Protein AF-A0A7X9NJI1-F1 (afdb_monomer_lite)

Radius of gyration: 22.63 Å; chains: 1; bounding box: 51×25×56 Å

pLDDT: mean 71.97, std 11.37, range [41.53, 84.62]

Organism: NCBI:txid1323

Structure (mmCIF, N/CA/C/O backbone):
data_AF-A0A7X9NJI1-F1
#
_entry.id   AF-A0A7X9NJI1-F1
#
loop_
_atom_site.group_PDB
_atom_site.id
_atom_site.type_symbol
_atom_site.label_atom_id
_atom_site.label_alt_id
_atom_site.label_comp_id
_atom_site.label_asym_id
_atom_site.label_entity_id
_atom_site.label_seq_id
_atom_site.pdbx_PDB_ins_code
_atom_site.Cartn_x
_atom_site.Cartn_y
_atom_site.Cartn_z
_atom_site.occupancy
_atom_site.B_iso_or_equiv
_atom_site.auth_seq_id
_atom_site.auth_comp_id
_atom_site.auth_asym_id
_atom_site.auth_atom_id
_atom_site.pdbx_PDB_model_num
ATOM 1 N N . MET A 1 1 ? 34.715 -1.760 37.292 1.00 54.03 1 MET A N 1
ATOM 2 C CA . MET A 1 1 ? 33.494 -2.484 36.868 1.00 54.03 1 MET A CA 1
ATOM 3 C C . MET A 1 1 ? 33.913 -3.598 35.921 1.00 54.03 1 MET A C 1
ATOM 5 O O . MET A 1 1 ? 34.731 -3.343 35.049 1.00 54.03 1 MET A O 1
ATOM 9 N N . SER A 1 2 ? 33.470 -4.832 36.174 1.00 57.12 2 SER A N 1
ATOM 10 C CA . SER A 1 2 ? 33.979 -6.040 35.507 1.00 57.12 2 SER A CA 1
ATOM 11 C C . SER A 1 2 ? 33.477 -6.132 34.055 1.00 57.12 2 SER A C 1
ATOM 13 O O . SER A 1 2 ? 32.269 -6.008 33.853 1.00 57.12 2 SER A O 1
ATOM 15 N N . PRO A 1 3 ? 34.340 -6.369 33.047 1.00 65.94 3 PRO A N 1
ATOM 16 C CA . PRO A 1 3 ? 33.949 -6.414 31.628 1.00 65.94 3 PRO A CA 1
ATOM 17 C C . PRO A 1 3 ? 32.924 -7.517 31.316 1.00 65.94 3 PRO A C 1
ATOM 19 O O . PRO A 1 3 ? 32.141 -7.399 30.376 1.00 65.94 3 PRO A O 1
ATOM 22 N N . TYR A 1 4 ? 32.865 -8.549 32.159 1.00 68.81 4 TYR A N 1
ATOM 23 C CA . TYR A 1 4 ? 31.867 -9.616 32.097 1.00 68.81 4 TYR A CA 1
ATOM 24 C C . TYR A 1 4 ? 30.443 -9.117 32.373 1.00 68.81 4 TYR A C 1
ATOM 26 O O . TYR A 1 4 ? 29.487 -9.633 31.802 1.00 68.81 4 TYR A O 1
ATOM 34 N N . PHE A 1 5 ? 30.291 -8.084 33.208 1.00 68.06 5 PHE A N 1
ATOM 35 C CA . PHE A 1 5 ? 28.986 -7.507 33.526 1.00 68.06 5 PHE A CA 1
ATOM 36 C C . PHE A 1 5 ? 28.385 -6.784 32.315 1.00 68.06 5 PHE A C 1
ATOM 38 O O . PHE A 1 5 ? 27.210 -6.967 32.013 1.00 68.06 5 PHE A O 1
ATOM 45 N N . SER A 1 6 ? 29.199 -6.028 31.574 1.00 68.81 6 SER A N 1
ATOM 46 C CA . SER A 1 6 ? 28.758 -5.326 30.363 1.00 68.81 6 SER A CA 1
ATOM 47 C C . SER A 1 6 ? 28.377 -6.289 29.237 1.00 68.81 6 SER A C 1
ATOM 49 O O . SER A 1 6 ? 27.424 -6.028 28.508 1.00 68.81 6 SER A O 1
ATOM 51 N N . PHE A 1 7 ? 29.085 -7.417 29.118 1.00 72.06 7 PHE A N 1
ATOM 52 C CA . PHE A 1 7 ? 28.761 -8.453 28.138 1.00 72.06 7 PHE A CA 1
ATOM 53 C C . PHE A 1 7 ? 27.430 -9.145 28.463 1.00 72.06 7 PHE A C 1
ATOM 55 O O . PHE A 1 7 ? 26.557 -9.241 27.603 1.00 72.06 7 PHE A O 1
ATOM 62 N N . LEU A 1 8 ? 27.232 -9.547 29.724 1.00 76.88 8 LEU A N 1
ATOM 63 C CA . LEU A 1 8 ? 25.976 -10.152 30.179 1.00 76.88 8 LEU A CA 1
ATOM 64 C C . LEU A 1 8 ? 24.790 -9.187 30.045 1.00 76.88 8 LEU A C 1
ATOM 66 O O . LEU A 1 8 ? 23.716 -9.596 29.608 1.00 76.88 8 LEU A O 1
ATOM 70 N N . LEU A 1 9 ? 24.992 -7.904 30.360 1.00 77.62 9 LEU A N 1
ATOM 71 C CA . LEU A 1 9 ? 23.969 -6.871 30.203 1.00 77.62 9 LEU A CA 1
ATOM 72 C C . LEU A 1 9 ? 23.599 -6.662 28.726 1.00 77.62 9 LEU A C 1
ATOM 74 O O . LEU A 1 9 ? 22.418 -6.568 28.403 1.00 77.62 9 LEU A O 1
ATOM 78 N N . GLY A 1 10 ? 24.585 -6.652 27.825 1.00 77.75 10 GLY A N 1
ATOM 79 C CA . GLY A 1 10 ? 24.355 -6.559 26.382 1.00 77.75 10 GLY A CA 1
ATOM 80 C C . GLY A 1 10 ? 23.562 -7.746 25.829 1.00 77.75 10 GLY A C 1
ATOM 81 O O . GLY A 1 10 ? 22.611 -7.548 25.073 1.00 77.75 10 GLY A O 1
ATOM 82 N N . CYS A 1 11 ? 23.885 -8.970 26.257 1.00 78.44 11 CYS A N 1
ATOM 83 C CA . CYS A 1 11 ? 23.117 -10.161 25.889 1.00 78.44 11 CYS A CA 1
ATOM 84 C C . CYS A 1 11 ? 21.671 -10.090 26.395 1.00 78.44 11 CYS A C 1
ATOM 86 O O . CYS A 1 11 ? 20.749 -10.406 25.646 1.00 78.44 11 CYS A O 1
ATOM 88 N N . LEU A 1 12 ? 21.461 -9.630 27.633 1.00 82.75 12 LEU A N 1
ATOM 89 C CA . LEU A 1 12 ? 20.124 -9.480 28.206 1.00 82.75 12 LEU A CA 1
ATOM 90 C C . LEU A 1 12 ? 19.282 -8.456 27.424 1.00 82.75 12 LEU A C 1
ATOM 92 O O . LEU A 1 12 ? 18.120 -8.716 27.125 1.00 82.75 12 LEU A O 1
ATOM 96 N N . ILE A 1 13 ? 19.881 -7.320 27.046 1.00 80.69 13 ILE A N 1
ATOM 97 C CA . ILE A 1 13 ? 19.223 -6.282 26.237 1.00 80.69 13 ILE A CA 1
ATOM 98 C C . ILE A 1 13 ? 18.883 -6.818 24.842 1.00 80.69 13 ILE A C 1
ATOM 100 O O . ILE A 1 13 ? 17.782 -6.580 24.355 1.00 80.69 13 ILE A O 1
ATOM 104 N N . GLY A 1 14 ? 19.790 -7.570 24.212 1.00 79.44 1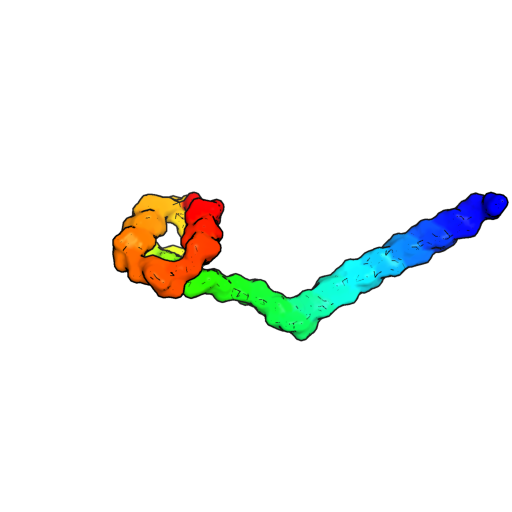4 GLY A N 1
ATOM 105 C CA . GLY A 1 14 ? 19.542 -8.179 22.904 1.00 79.44 14 GLY A CA 1
ATOM 106 C C . GLY A 1 14 ? 18.359 -9.147 22.926 1.00 79.44 14 GLY A C 1
ATOM 107 O O . GLY A 1 14 ? 17.465 -9.042 22.092 1.00 79.44 14 GLY A O 1
ATOM 108 N N . VAL A 1 15 ? 18.307 -10.035 23.924 1.00 82.50 15 VAL A N 1
ATOM 109 C CA . VAL A 1 15 ? 17.187 -10.976 24.100 1.00 82.50 15 VAL A CA 1
ATOM 110 C C . VAL A 1 15 ? 15.875 -10.231 24.364 1.00 82.50 15 VAL A C 1
ATOM 112 O O . VAL A 1 15 ? 14.851 -10.578 23.779 1.00 82.50 15 VAL A O 1
ATOM 115 N N . LEU A 1 16 ? 15.906 -9.176 25.185 1.00 82.75 16 LEU A N 1
ATOM 116 C CA . LEU A 1 16 ? 14.736 -8.342 25.461 1.00 82.75 16 LEU A CA 1
ATOM 117 C C . LEU A 1 16 ? 14.208 -7.653 24.192 1.00 82.75 16 LEU A C 1
ATOM 119 O O . LEU A 1 16 ? 13.002 -7.646 23.964 1.00 82.75 16 LEU A O 1
ATOM 123 N N . MET A 1 17 ? 15.093 -7.108 23.353 1.00 77.69 17 MET A N 1
ATOM 124 C CA . MET A 1 17 ? 14.702 -6.450 22.102 1.00 77.69 17 MET A CA 1
ATOM 125 C C . MET A 1 17 ? 14.081 -7.432 21.108 1.00 77.69 17 MET A C 1
ATOM 127 O O . MET A 1 17 ? 13.054 -7.120 20.512 1.00 77.69 17 MET A O 1
ATOM 131 N N . THR A 1 18 ? 14.648 -8.632 20.967 1.00 78.19 18 THR A N 1
ATOM 132 C CA . THR A 1 18 ? 14.075 -9.671 20.098 1.00 78.19 18 THR A CA 1
ATOM 133 C C . THR A 1 18 ? 12.688 -10.098 20.581 1.00 78.19 18 THR A C 1
ATOM 135 O O . THR A 1 18 ? 11.762 -10.176 19.777 1.00 78.19 18 THR A O 1
ATOM 138 N N . LEU A 1 19 ? 12.509 -10.281 21.894 1.00 79.75 19 LEU A N 1
ATOM 139 C CA . LEU A 1 19 ? 11.202 -10.578 22.490 1.00 79.75 19 LEU A CA 1
ATOM 140 C C . LEU A 1 19 ? 10.187 -9.455 22.255 1.00 79.75 19 LEU A C 1
ATOM 142 O O . LEU A 1 19 ? 9.041 -9.733 21.919 1.00 79.75 19 LEU A O 1
ATOM 146 N N . LEU A 1 20 ? 10.590 -8.188 22.384 1.00 74.69 20 LEU A N 1
ATOM 147 C CA . LEU A 1 20 ? 9.712 -7.050 22.098 1.00 74.69 20 LEU A CA 1
ATOM 148 C C . LEU A 1 20 ? 9.286 -7.013 20.627 1.00 74.69 20 LEU A C 1
ATOM 150 O O . LEU A 1 20 ? 8.121 -6.746 20.348 1.00 74.69 20 LEU A O 1
ATOM 154 N N . ILE A 1 21 ? 10.192 -7.315 19.692 1.00 73.94 21 ILE A N 1
ATOM 155 C CA . ILE A 1 21 ? 9.868 -7.394 18.260 1.00 73.94 21 ILE A CA 1
ATOM 156 C C . ILE A 1 21 ? 8.856 -8.512 18.000 1.00 73.94 21 ILE A C 1
ATOM 158 O O . ILE A 1 21 ? 7.867 -8.286 17.306 1.00 73.94 21 ILE A O 1
ATOM 162 N N . GLU A 1 22 ? 9.054 -9.697 18.578 1.00 73.56 22 GLU A N 1
ATOM 163 C CA . GLU A 1 22 ? 8.105 -10.803 18.430 1.00 73.56 22 GLU A CA 1
ATOM 164 C C . GLU A 1 22 ? 6.742 -10.480 19.043 1.00 73.56 22 GLU A C 1
ATOM 166 O O . GLU A 1 22 ? 5.724 -10.748 18.409 1.00 73.56 22 GLU A O 1
ATOM 171 N N . ILE A 1 23 ? 6.705 -9.837 20.214 1.00 74.62 23 ILE A N 1
ATOM 172 C CA . ILE A 1 23 ? 5.461 -9.375 20.844 1.00 74.62 23 ILE A CA 1
ATOM 173 C C . ILE A 1 23 ? 4.777 -8.320 19.976 1.00 74.62 23 ILE A C 1
ATOM 175 O O . ILE A 1 23 ? 3.563 -8.368 19.834 1.00 74.62 23 ILE A O 1
ATOM 179 N N . VAL A 1 24 ? 5.516 -7.397 19.352 1.00 67.56 24 VAL A N 1
ATOM 180 C CA . VAL A 1 24 ? 4.942 -6.420 18.414 1.00 67.56 24 VAL A CA 1
ATOM 181 C C . VAL A 1 24 ? 4.382 -7.122 17.180 1.00 67.56 24 VAL A C 1
ATOM 183 O O . VAL A 1 24 ? 3.276 -6.800 16.768 1.00 67.56 24 VAL A O 1
ATOM 186 N N . ILE A 1 25 ? 5.084 -8.105 16.608 1.00 67.50 25 ILE A N 1
ATOM 187 C CA . ILE A 1 25 ? 4.604 -8.876 15.448 1.00 67.50 25 ILE A CA 1
ATOM 188 C C . ILE A 1 25 ? 3.357 -9.693 15.809 1.00 67.50 25 ILE A C 1
ATOM 190 O O . ILE A 1 25 ? 2.401 -9.732 15.034 1.00 67.50 25 ILE A O 1
ATOM 194 N N . GLN A 1 26 ? 3.353 -10.336 16.976 1.00 65.00 26 GLN A N 1
ATOM 195 C CA . GLN A 1 26 ? 2.216 -11.109 17.470 1.00 65.00 26 GLN A CA 1
ATOM 196 C C . GLN A 1 26 ? 1.042 -10.201 17.822 1.00 65.00 26 GLN A C 1
ATOM 198 O O . GLN A 1 26 ? -0.056 -10.466 17.362 1.00 65.00 26 GLN A O 1
ATOM 203 N N . ALA A 1 27 ? 1.267 -9.080 18.508 1.00 59.69 27 ALA A N 1
ATOM 204 C CA . ALA A 1 27 ? 0.241 -8.073 18.753 1.00 59.69 27 ALA A CA 1
ATOM 205 C C . ALA A 1 27 ? -0.313 -7.517 17.437 1.00 59.69 27 ALA A C 1
ATOM 207 O O . ALA A 1 27 ? -1.517 -7.334 17.321 1.00 59.69 27 ALA A O 1
ATOM 208 N N . ASN A 1 28 ? 0.513 -7.314 16.409 1.00 56.56 28 ASN A N 1
ATOM 209 C CA . ASN A 1 28 ? 0.041 -6.884 15.092 1.00 56.56 28 ASN A CA 1
ATOM 210 C C . ASN A 1 28 ? -0.813 -7.970 14.400 1.00 56.56 28 ASN A C 1
ATOM 212 O O . ASN A 1 28 ? -1.795 -7.654 13.731 1.00 56.56 28 ASN A O 1
ATOM 216 N N . ARG A 1 29 ? -0.498 -9.258 14.619 1.00 55.84 29 ARG A N 1
ATOM 217 C CA . ARG A 1 29 ? -1.320 -10.398 14.167 1.00 55.84 29 ARG A CA 1
ATOM 218 C C . ARG A 1 29 ? -2.630 -10.555 14.956 1.00 55.84 29 ARG A C 1
ATOM 220 O O . ARG A 1 29 ? -3.663 -10.774 14.334 1.00 55.84 29 ARG A O 1
ATOM 227 N N . ASP A 1 30 ? -2.600 -10.434 16.283 1.00 55.19 30 ASP A N 1
ATOM 228 C CA . ASP A 1 30 ? -3.749 -10.620 17.190 1.00 55.19 30 ASP A CA 1
ATOM 229 C C . ASP A 1 30 ? -4.705 -9.421 17.202 1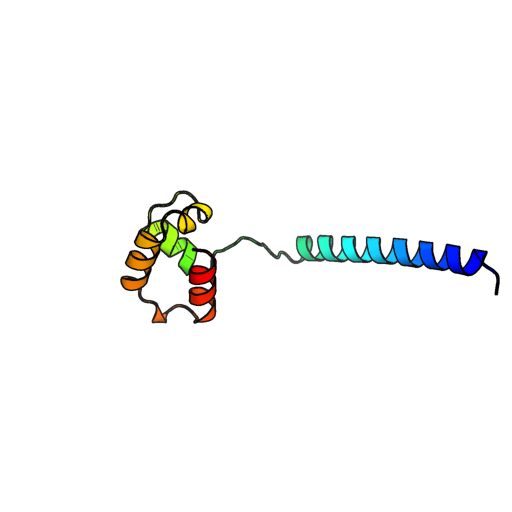.00 55.19 30 ASP A C 1
ATOM 231 O O . ASP A 1 30 ? -5.918 -9.592 17.296 1.00 55.19 30 ASP A O 1
ATOM 235 N N . THR A 1 31 ? -4.191 -8.197 17.030 1.00 50.12 31 THR A N 1
ATOM 236 C CA . THR A 1 31 ? -5.021 -6.977 16.946 1.00 50.12 31 THR A CA 1
ATOM 237 C C . THR A 1 31 ? -5.788 -6.903 15.627 1.00 50.12 31 THR A C 1
ATOM 239 O O . THR A 1 31 ? -6.535 -5.953 15.409 1.00 50.12 31 THR A O 1
ATOM 242 N N . GLY A 1 32 ? -5.641 -7.886 14.730 1.00 43.16 32 GLY A N 1
ATOM 243 C CA . GLY A 1 32 ?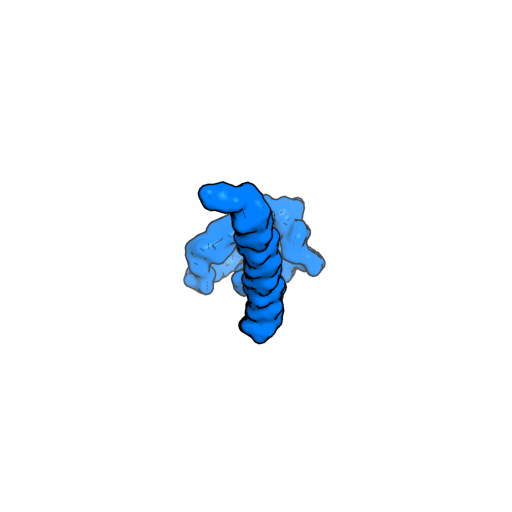 -6.417 -7.903 13.503 1.00 43.16 32 GLY A CA 1
ATOM 244 C C . GLY A 1 32 ? -6.247 -6.599 12.733 1.00 43.16 32 GLY A C 1
ATOM 245 O O . GLY A 1 32 ? -7.207 -6.126 12.124 1.00 43.16 32 GLY A O 1
ATOM 246 N N . ILE A 1 33 ? -5.019 -6.062 12.671 1.00 45.59 33 ILE A N 1
ATOM 247 C CA . ILE A 1 33 ? -4.623 -5.389 11.441 1.00 45.59 33 ILE A CA 1
ATOM 248 C C . ILE A 1 33 ? -4.500 -6.523 10.427 1.00 45.59 33 ILE A C 1
ATOM 250 O O . ILE A 1 33 ? -3.434 -6.992 10.038 1.00 45.59 33 ILE A O 1
ATOM 254 N N . GLN A 1 34 ? -5.672 -6.974 9.988 1.00 42.34 34 GLN A N 1
ATOM 255 C CA . GLN A 1 34 ? -5.931 -7.056 8.585 1.00 42.34 34 GLN A CA 1
ATOM 256 C C . GLN A 1 34 ? -5.282 -5.815 7.956 1.00 42.34 34 GLN A C 1
ATOM 258 O O . GLN A 1 34 ? -5.933 -4.816 7.690 1.00 42.34 34 GLN A O 1
ATOM 263 N N . ILE A 1 35 ? -4.020 -5.961 7.570 1.00 44.53 35 ILE A N 1
ATOM 264 C CA . ILE A 1 35 ? -3.604 -5.549 6.242 1.00 44.53 35 ILE A CA 1
ATOM 265 C C . ILE A 1 35 ? -4.272 -6.543 5.271 1.00 44.53 35 ILE A C 1
ATOM 267 O O . ILE A 1 35 ? -3.653 -7.123 4.394 1.00 44.53 35 ILE A O 1
ATOM 271 N N . VAL A 1 36 ? -5.586 -6.764 5.416 1.00 41.53 36 VAL A N 1
ATOM 272 C CA . VAL A 1 36 ? -6.441 -6.645 4.260 1.00 41.53 36 VAL A CA 1
ATOM 273 C C . VAL A 1 36 ? -6.174 -5.205 3.885 1.00 41.53 36 VAL A C 1
ATOM 275 O O . VAL A 1 36 ? -6.703 -4.274 4.489 1.00 41.53 36 VAL A O 1
ATOM 278 N N . GLU A 1 37 ? -5.261 -5.034 2.933 1.00 45.53 37 GLU A N 1
ATOM 279 C CA . GLU A 1 37 ? -5.499 -4.123 1.833 1.00 45.53 37 GLU A CA 1
ATOM 280 C C . GLU A 1 37 ? -6.972 -4.300 1.443 1.00 45.53 37 GLU A C 1
ATOM 282 O O . GLU A 1 37 ? -7.335 -5.008 0.509 1.00 45.53 3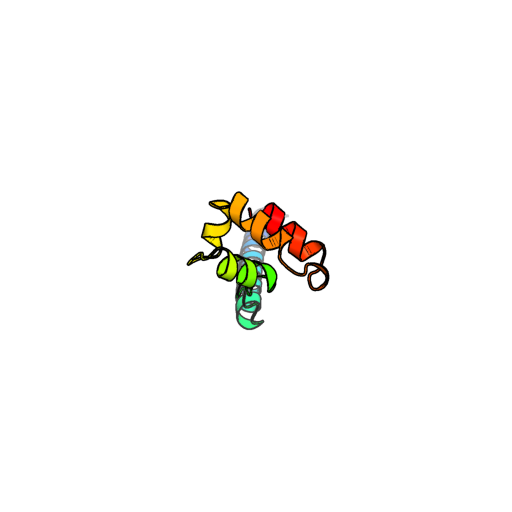7 GLU A O 1
ATOM 287 N N . LYS A 1 38 ? -7.878 -3.697 2.206 1.00 44.16 38 LYS A N 1
ATOM 288 C CA . LYS A 1 38 ? -9.017 -3.070 1.608 1.00 44.16 38 LYS A CA 1
ATOM 289 C C . LYS A 1 38 ? -8.292 -1.906 0.975 1.00 44.16 38 LYS A C 1
ATOM 291 O O . LYS A 1 38 ? -7.910 -0.998 1.719 1.00 44.16 38 LYS A O 1
ATOM 296 N N . PRO A 1 39 ? -7.963 -1.959 -0.330 1.00 50.50 39 PRO A N 1
ATOM 297 C CA . PRO A 1 39 ? -7.605 -0.714 -0.962 1.00 50.50 39 PRO A CA 1
ATOM 298 C C . PRO A 1 39 ? -8.653 0.306 -0.523 1.00 50.50 39 PRO A C 1
ATOM 300 O O . PRO A 1 39 ? -9.839 -0.073 -0.480 1.00 50.50 39 PRO A O 1
ATOM 303 N N . PRO A 1 40 ? -8.260 1.544 -0.171 1.00 57.16 40 PRO A N 1
ATOM 304 C CA . PRO A 1 40 ? -9.255 2.587 0.019 1.00 57.16 40 PRO A CA 1
ATOM 305 C C . PRO A 1 40 ? -10.161 2.485 -1.200 1.00 57.16 40 PRO A C 1
ATOM 307 O O . PRO A 1 40 ? -9.648 2.265 -2.300 1.00 57.16 40 PRO A O 1
ATOM 310 N N . GLU A 1 41 ? -11.480 2.434 -0.989 1.00 70.56 41 GLU A N 1
ATOM 311 C CA . GLU A 1 41 ? -12.468 1.878 -1.934 1.00 70.56 41 GLU A CA 1
ATOM 312 C C . GLU A 1 41 ? -12.239 2.317 -3.393 1.00 70.56 41 GLU A C 1
ATOM 314 O O . GLU A 1 41 ? -12.556 1.593 -4.340 1.00 70.56 41 GLU A O 1
ATOM 319 N N . LEU A 1 42 ? -11.607 3.476 -3.558 1.00 75.38 42 LEU A N 1
ATOM 320 C CA . LEU A 1 42 ? -10.871 3.939 -4.721 1.00 75.38 42 LEU A CA 1
ATOM 321 C C . LEU A 1 42 ? -10.075 2.868 -5.502 1.00 75.38 42 LEU A C 1
ATOM 3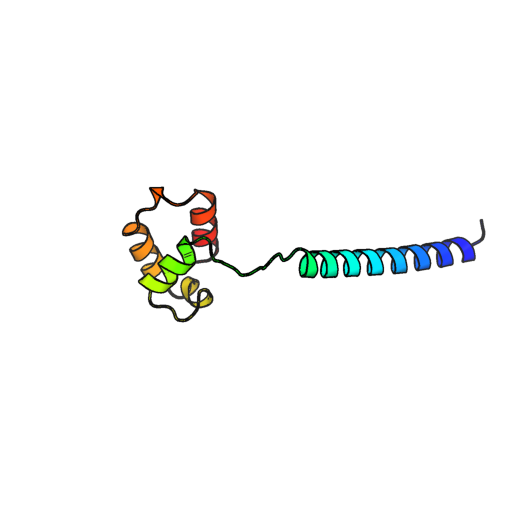23 O O . LEU A 1 42 ? -10.456 2.635 -6.642 1.00 75.38 42 LEU A O 1
ATOM 327 N N . PHE A 1 43 ? -9.020 2.200 -5.001 1.00 76.88 43 PHE A N 1
ATOM 328 C CA . PHE A 1 43 ? -8.244 1.289 -5.878 1.00 76.88 43 PHE A CA 1
ATOM 329 C C . PHE A 1 43 ? -9.045 0.057 -6.281 1.00 76.88 43 PHE A C 1
ATOM 331 O O . PHE A 1 43 ? -8.872 -0.436 -7.390 1.00 76.88 43 PHE A O 1
ATOM 338 N N . GLY A 1 44 ? -9.942 -0.432 -5.420 1.00 77.00 44 GLY A N 1
ATOM 339 C CA . GLY A 1 44 ? -10.863 -1.509 -5.788 1.00 77.00 44 GLY A CA 1
ATOM 340 C C . GLY A 1 44 ? -11.788 -1.082 -6.930 1.00 77.00 44 GLY A C 1
ATOM 341 O O . GLY A 1 44 ? -11.935 -1.795 -7.923 1.00 77.00 44 GLY A O 1
ATOM 342 N N . THR A 1 45 ? -12.338 0.129 -6.835 1.00 79.50 45 THR A N 1
ATOM 343 C CA . THR A 1 45 ? -13.216 0.712 -7.858 1.00 79.50 45 THR A CA 1
ATOM 344 C C . THR A 1 45 ? -12.457 1.022 -9.150 1.00 79.50 45 THR A C 1
ATOM 346 O O . THR A 1 45 ? -12.953 0.755 -10.247 1.00 79.50 45 THR A O 1
ATOM 349 N N . VAL A 1 46 ? -11.236 1.548 -9.040 1.00 81.69 46 VAL A N 1
ATOM 350 C CA . VAL A 1 46 ? -10.353 1.847 -10.169 1.00 81.69 46 VAL A CA 1
ATOM 351 C C . VAL A 1 46 ? -9.933 0.550 -10.852 1.00 81.69 46 VAL A C 1
ATOM 353 O O . VAL A 1 46 ? -10.104 0.445 -12.060 1.00 81.69 46 VAL A O 1
ATOM 356 N N . ARG A 1 47 ? -9.505 -0.477 -10.109 1.00 83.19 47 ARG A N 1
ATOM 357 C CA . ARG A 1 47 ? -9.215 -1.824 -10.630 1.00 83.19 47 ARG A CA 1
ATOM 358 C C . ARG A 1 47 ? -10.391 -2.386 -11.414 1.00 83.19 47 ARG A C 1
ATOM 360 O O . ARG A 1 47 ? -10.209 -2.810 -12.552 1.00 83.19 47 ARG A O 1
ATOM 367 N N . GLN A 1 48 ? -11.592 -2.342 -10.841 1.00 82.00 48 GLN A N 1
ATOM 368 C CA . GLN A 1 48 ? -12.789 -2.862 -11.497 1.00 82.00 48 GLN A CA 1
ATOM 369 C C . GLN A 1 48 ? -13.112 -2.107 -12.795 1.00 82.00 48 GLN A C 1
ATOM 371 O O . GLN A 1 48 ? -13.503 -2.719 -13.784 1.00 82.00 48 GLN A O 1
ATOM 376 N N . LYS A 1 49 ? -12.938 -0.780 -12.812 1.00 81.88 49 LYS A N 1
ATOM 377 C CA . LYS A 1 49 ? -13.209 0.055 -13.992 1.00 81.88 49 LYS A CA 1
ATOM 378 C C . LYS A 1 49 ? -12.110 -0.002 -15.055 1.00 81.88 49 LYS A C 1
ATOM 380 O O . LYS A 1 49 ? -12.421 0.165 -16.231 1.00 81.88 49 LYS A O 1
ATOM 385 N N . VAL A 1 50 ? -10.852 -0.201 -14.661 1.00 82.44 50 VAL A N 1
ATOM 386 C CA . VAL A 1 50 ? -9.724 -0.425 -15.581 1.00 82.44 50 VAL A CA 1
ATOM 387 C C . VAL A 1 50 ? -9.777 -1.846 -16.156 1.00 82.44 50 VAL A C 1
ATOM 389 O O . VAL A 1 50 ? -9.369 -2.048 -17.295 1.00 82.44 50 VAL A O 1
ATOM 392 N N . GLY A 1 51 ? -10.355 -2.797 -15.415 1.00 80.50 51 GLY A N 1
ATOM 393 C CA . GLY A 1 51 ? -10.488 -4.196 -15.825 1.00 80.50 51 GLY A CA 1
ATOM 394 C C . GLY A 1 51 ? -9.285 -5.059 -15.440 1.00 80.50 51 GLY A C 1
ATOM 395 O O . GLY A 1 51 ? -9.012 -6.047 -16.113 1.00 80.50 51 GLY A O 1
ATOM 396 N N . CYS A 1 52 ? -8.555 -4.684 -14.388 1.00 79.69 52 CYS A N 1
ATOM 397 C CA . CYS A 1 52 ? -7.379 -5.419 -13.925 1.00 79.69 52 CYS A CA 1
ATOM 398 C C . CYS A 1 52 ? -7.755 -6.592 -13.006 1.00 79.69 52 CYS A C 1
ATOM 400 O O . CYS A 1 52 ? -8.582 -6.449 -12.095 1.00 79.69 52 CYS A O 1
ATOM 402 N N . GLU A 1 53 ? -7.098 -7.740 -13.195 1.00 71.94 53 GLU A N 1
ATOM 403 C CA . GLU A 1 53 ? -7.243 -8.890 -12.297 1.00 71.94 53 GLU A CA 1
ATOM 404 C C . GLU A 1 53 ? -6.596 -8.638 -10.940 1.00 71.94 53 GLU A C 1
AT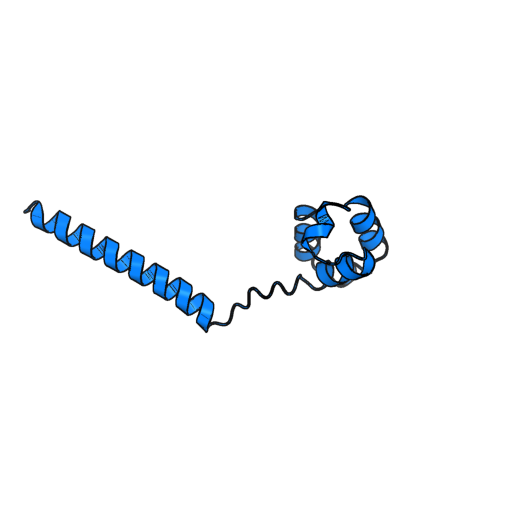OM 406 O O . GLU A 1 53 ? -7.131 -9.125 -9.951 1.00 71.94 53 GLU A O 1
ATOM 411 N N . PHE A 1 54 ? -5.546 -7.820 -10.842 1.00 73.38 54 PHE A N 1
ATOM 412 C CA . PHE A 1 54 ? -4.925 -7.453 -9.569 1.00 73.38 54 PHE A CA 1
ATOM 413 C C . PHE A 1 54 ? -4.715 -5.937 -9.450 1.00 73.38 54 PHE A C 1
ATOM 415 O O . PHE A 1 54 ? -4.657 -5.210 -10.438 1.00 73.38 54 PHE A O 1
ATOM 422 N N . ILE A 1 55 ? -4.626 -5.427 -8.215 1.00 70.94 55 ILE A N 1
ATOM 423 C CA . ILE A 1 55 ? -4.340 -3.998 -7.963 1.00 70.94 55 ILE A CA 1
ATOM 424 C C . ILE A 1 55 ? -2.922 -3.664 -8.441 1.00 70.94 55 ILE A C 1
ATOM 426 O O . ILE A 1 55 ? -2.709 -2.605 -9.021 1.00 70.94 55 ILE A O 1
ATOM 430 N N . SER A 1 56 ? -1.996 -4.615 -8.307 1.00 75.50 56 SER A N 1
ATOM 431 C CA . SER A 1 56 ? -0.619 -4.533 -8.804 1.00 75.50 56 SER A CA 1
ATOM 432 C C . SER A 1 56 ? -0.503 -4.270 -10.304 1.00 75.50 56 SER A C 1
ATOM 434 O O . SER A 1 56 ? 0.563 -3.866 -10.757 1.00 75.50 56 SER A O 1
ATOM 436 N N . ASP A 1 57 ? -1.577 -4.468 -11.074 1.00 75.50 57 ASP A N 1
ATOM 437 C CA . ASP A 1 57 ? -1.579 -4.242 -12.520 1.00 75.50 57 ASP A CA 1
ATOM 438 C C . ASP A 1 57 ? -1.886 -2.775 -12.883 1.00 75.50 57 ASP A C 1
ATOM 440 O O . ASP A 1 57 ? -1.597 -2.326 -13.992 1.00 75.50 57 ASP A O 1
ATOM 444 N N . LEU A 1 58 ? -2.449 -2.001 -11.945 1.00 78.38 58 LEU A N 1
ATOM 445 C CA . LEU A 1 58 ? -2.776 -0.581 -12.120 1.00 78.38 58 LEU A CA 1
ATOM 446 C C . LEU A 1 58 ? -1.582 0.291 -12.563 1.00 78.38 58 LEU A C 1
ATOM 448 O O . LEU A 1 58 ? -1.773 1.059 -13.513 1.00 78.38 58 LEU A O 1
ATOM 452 N N . PRO A 1 59 ? -0.370 0.180 -11.972 1.00 80.56 59 PRO A N 1
ATOM 453 C CA . PRO A 1 59 ? 0.803 0.943 -12.419 1.00 80.56 59 PRO A CA 1
ATOM 454 C C . PRO A 1 59 ? 1.234 0.657 -13.861 1.00 80.56 59 PRO A C 1
ATOM 456 O O . PRO A 1 59 ? 1.869 1.494 -14.496 1.00 80.56 59 PRO A O 1
ATOM 459 N N . TYR A 1 60 ? 0.858 -0.487 -14.439 1.00 82.19 60 TYR A N 1
ATOM 460 C CA . TYR A 1 60 ? 1.158 -0.794 -15.843 1.00 82.19 60 TYR A CA 1
ATOM 461 C C . TYR A 1 60 ? 0.159 -0.146 -16.818 1.00 82.19 60 TYR A C 1
ATOM 463 O O . TYR A 1 60 ? 0.377 -0.141 -18.033 1.00 82.19 60 TYR A O 1
ATOM 471 N N . HIS A 1 61 ? -0.923 0.451 -16.303 1.00 81.44 61 HIS A N 1
ATOM 472 C CA . HIS A 1 61 ? -1.984 1.080 -17.089 1.00 81.44 61 HIS A CA 1
ATOM 473 C C . HIS A 1 61 ? -2.310 2.525 -16.654 1.00 81.44 61 HIS A C 1
ATOM 475 O O . HIS A 1 61 ? -3.490 2.887 -16.541 1.00 81.44 61 HIS A O 1
ATOM 481 N N . PRO A 1 62 ? -1.310 3.418 -16.511 1.00 79.44 62 PRO A N 1
ATOM 482 C CA . PRO A 1 62 ? -1.503 4.756 -15.944 1.00 79.44 62 PRO A CA 1
ATOM 483 C C . PRO A 1 62 ? -2.481 5.614 -16.761 1.00 79.44 62 PRO A C 1
ATOM 485 O O . PRO A 1 62 ? -3.281 6.382 -16.222 1.00 79.44 62 PRO A O 1
ATOM 488 N N . GLY A 1 63 ? -2.491 5.442 -18.087 1.00 81.06 63 GLY A N 1
ATOM 489 C CA . GLY A 1 63 ? -3.419 6.144 -18.976 1.00 81.06 63 GLY A CA 1
ATOM 490 C C . GLY A 1 63 ? -4.885 5.728 -18.797 1.00 81.06 63 GLY A C 1
ATOM 491 O O . GLY A 1 63 ? -5.781 6.556 -18.978 1.00 81.06 63 GLY A O 1
ATOM 492 N N . LEU A 1 64 ? -5.146 4.468 -18.434 1.00 82.44 64 LEU A N 1
ATOM 493 C CA . LEU A 1 64 ? -6.499 3.973 -18.165 1.00 82.44 64 LEU A CA 1
ATOM 494 C C . LEU A 1 64 ? -6.954 4.380 -16.766 1.00 82.44 64 LEU A C 1
ATOM 496 O O . LEU A 1 64 ? -8.069 4.882 -16.629 1.00 82.44 64 LEU A O 1
ATOM 500 N N . VAL A 1 65 ? -6.070 4.280 -15.769 1.00 83.69 65 VAL A N 1
ATOM 501 C CA . VAL A 1 65 ? -6.309 4.780 -14.406 1.00 83.69 65 VAL A CA 1
ATOM 502 C C . VAL A 1 65 ? -6.726 6.249 -14.435 1.00 83.69 65 VAL A C 1
ATOM 504 O O . VAL A 1 65 ? -7.774 6.610 -13.903 1.00 83.69 65 VAL A O 1
ATOM 507 N N . LYS A 1 66 ? -5.977 7.096 -15.151 1.00 81.81 66 LYS A N 1
ATOM 508 C CA . LYS A 1 66 ? -6.280 8.528 -15.265 1.00 81.81 66 LYS A CA 1
ATOM 509 C C . LYS A 1 66 ? -7.636 8.802 -15.925 1.00 81.81 66 LYS A C 1
ATOM 511 O O . LYS A 1 66 ? -8.371 9.685 -15.487 1.00 81.81 66 LYS A O 1
ATOM 516 N N . LYS A 1 67 ? -7.998 8.036 -16.962 1.00 83.38 67 LYS A N 1
ATOM 517 C CA . LYS A 1 67 ? -9.318 8.135 -17.615 1.00 83.38 67 LYS A CA 1
ATOM 518 C C . LYS A 1 67 ? -10.453 7.714 -16.684 1.00 83.38 67 LYS A C 1
ATOM 520 O O . LYS A 1 67 ? -11.524 8.314 -16.731 1.00 83.38 67 LYS A O 1
ATOM 525 N N . VAL A 1 68 ? -10.227 6.687 -15.869 1.00 84.62 68 VAL A N 1
ATOM 526 C CA . VAL A 1 68 ? -11.191 6.203 -14.879 1.00 84.62 68 VAL A CA 1
ATOM 527 C C . VAL A 1 68 ? -11.381 7.228 -13.767 1.00 84.62 68 VAL A C 1
ATOM 529 O O . VAL A 1 68 ? -12.525 7.558 -13.467 1.00 84.62 68 VAL A O 1
ATOM 532 N N . LEU A 1 69 ? -10.296 7.801 -13.240 1.00 81.69 69 LEU A N 1
ATOM 533 C CA . LEU A 1 69 ? -10.351 8.842 -12.212 1.00 81.69 69 LEU A CA 1
ATOM 534 C C . LEU A 1 69 ? -11.107 10.084 -12.677 1.00 81.69 69 LEU A C 1
ATOM 536 O O . LEU A 1 69 ? -11.957 10.583 -11.954 1.00 81.69 69 LEU A O 1
ATOM 540 N N . HIS A 1 70 ? -10.885 10.531 -13.914 1.00 81.62 70 HIS A N 1
ATOM 541 C CA . HIS A 1 70 ? -11.609 11.678 -14.474 1.00 81.62 70 HIS A CA 1
ATOM 542 C C . HIS A 1 70 ? -13.120 11.417 -14.652 1.00 81.62 70 HIS A C 1
ATOM 544 O O . HIS A 1 70 ? -13.911 12.348 -14.786 1.00 81.62 70 HIS A O 1
ATOM 550 N N . ARG A 1 71 ? -13.538 10.148 -14.716 1.00 80.56 71 ARG A N 1
ATOM 551 C CA . ARG A 1 71 ? -14.950 9.748 -14.838 1.00 80.56 71 ARG A CA 1
ATOM 552 C C . ARG A 1 71 ? -15.566 9.329 -13.506 1.00 80.56 71 ARG A C 1
ATOM 554 O O . ARG A 1 71 ? -16.754 9.016 -13.475 1.00 80.56 71 ARG A O 1
ATOM 561 N N . MET A 1 72 ? -14.768 9.247 -12.445 1.00 80.31 72 MET A N 1
ATOM 562 C CA . MET A 1 72 ? -15.245 8.930 -11.109 1.00 80.31 72 MET A CA 1
ATOM 563 C C . MET A 1 72 ? -15.643 10.200 -10.374 1.00 80.31 72 MET A C 1
ATOM 565 O O . MET A 1 72 ? -15.096 11.277 -10.591 1.00 80.31 72 MET A O 1
ATOM 569 N N . ASP A 1 73 ? -16.617 10.036 -9.493 1.00 76.69 73 ASP A N 1
ATOM 570 C CA . ASP A 1 73 ? -17.026 11.057 -8.547 1.00 76.69 73 ASP A CA 1
ATOM 571 C C . ASP A 1 73 ? -16.011 11.082 -7.396 1.00 76.69 73 ASP A C 1
ATOM 573 O O . ASP A 1 73 ? -16.070 10.260 -6.479 1.00 76.69 73 ASP A O 1
ATOM 577 N N . LEU A 1 74 ? -15.005 11.953 -7.525 1.00 73.44 74 LEU A N 1
ATOM 578 C CA . LEU A 1 74 ? -13.872 12.024 -6.601 1.00 73.44 74 LEU A CA 1
ATOM 579 C C . LEU A 1 74 ? -14.213 12.739 -5.286 1.00 73.44 74 LEU A C 1
ATOM 581 O O . LEU A 1 74 ? -13.447 12.624 -4.336 1.00 73.44 74 LEU A O 1
ATOM 585 N N . GLU A 1 75 ? -15.364 13.419 -5.200 1.00 74.06 75 GLU A N 1
ATOM 586 C CA . GLU A 1 75 ? -15.816 14.126 -3.987 1.00 74.06 75 GLU A CA 1
ATOM 587 C C . GLU A 1 75 ? -16.061 13.178 -2.805 1.00 74.06 75 GLU A C 1
ATOM 589 O O . GLU A 1 75 ? -16.063 13.596 -1.649 1.00 74.06 75 GLU A O 1
ATOM 594 N N . LYS A 1 76 ? -16.240 11.885 -3.093 1.00 72.88 76 LYS A N 1
ATOM 595 C CA . LYS A 1 76 ? -16.441 10.830 -2.094 1.00 72.88 76 LYS A CA 1
ATOM 596 C C . LYS A 1 76 ? -15.147 10.318 -1.464 1.00 72.88 76 LYS A C 1
ATOM 598 O O . LYS A 1 76 ? -15.227 9.569 -0.494 1.00 72.88 76 LYS A O 1
ATOM 603 N N . TYR A 1 77 ? -13.984 10.687 -2.000 1.00 74.50 77 TYR A N 1
ATOM 604 C CA . TYR A 1 77 ? -12.685 10.193 -1.543 1.00 74.50 77 TYR A CA 1
ATOM 605 C C . TYR A 1 77 ? -11.870 11.311 -0.908 1.00 74.50 77 TYR A C 1
ATOM 607 O O . TYR A 1 77 ? -11.978 12.480 -1.282 1.00 74.50 77 TYR A O 1
ATOM 615 N N . THR A 1 78 ? -11.040 10.958 0.070 1.00 75.19 78 THR A N 1
ATOM 616 C CA . THR A 1 78 ? -10.190 11.950 0.724 1.00 75.19 78 THR A CA 1
ATOM 617 C C . THR A 1 78 ? -8.993 12.302 -0.159 1.00 75.19 78 THR A C 1
ATOM 619 O O . THR A 1 78 ? -8.579 11.537 -1.030 1.00 75.19 78 THR A O 1
ATOM 622 N N . ILE A 1 79 ? -8.399 13.475 0.079 1.00 76.50 79 ILE A N 1
ATOM 623 C CA . ILE A 1 79 ? -7.184 13.916 -0.629 1.00 76.50 79 ILE A CA 1
ATOM 624 C C . ILE A 1 79 ? -6.043 12.899 -0.451 1.00 76.50 79 ILE A C 1
ATOM 626 O O . ILE A 1 79 ? -5.286 12.673 -1.391 1.00 76.50 79 ILE A O 1
ATOM 630 N N . LEU A 1 80 ? -5.957 12.260 0.722 1.00 71.88 80 LEU A N 1
ATOM 631 C CA . LEU A 1 80 ? -4.968 11.222 1.019 1.00 71.88 80 LEU A CA 1
ATOM 632 C C . LEU A 1 80 ? -5.170 9.978 0.144 1.00 71.88 80 LEU A C 1
ATOM 634 O O . LEU A 1 80 ? -4.205 9.500 -0.441 1.00 71.88 80 LEU A O 1
ATOM 638 N N . ASP A 1 81 ? -6.412 9.516 -0.036 1.00 72.50 81 ASP A N 1
ATOM 639 C CA . ASP A 1 81 ? -6.710 8.351 -0.886 1.00 72.50 81 ASP A CA 1
ATOM 640 C C . ASP A 1 81 ? -6.306 8.593 -2.346 1.00 72.50 81 ASP A C 1
ATOM 642 O O . ASP A 1 81 ? -5.759 7.718 -3.020 1.00 72.50 81 ASP A O 1
ATOM 646 N N . LEU A 1 82 ? -6.575 9.804 -2.843 1.00 74.94 82 LEU A N 1
ATOM 647 C CA . LEU A 1 82 ? -6.190 10.204 -4.192 1.00 74.94 82 LEU A CA 1
ATOM 648 C C . LEU A 1 82 ? -4.669 10.280 -4.323 1.00 74.94 82 LEU A C 1
ATOM 650 O O . LEU A 1 82 ? -4.122 9.818 -5.322 1.00 74.94 82 LEU A O 1
ATOM 654 N N . GLN A 1 83 ? -3.991 10.847 -3.324 1.00 76.44 83 GLN A N 1
ATOM 655 C CA . GLN A 1 83 ? -2.538 10.973 -3.312 1.00 76.44 83 GLN A CA 1
ATOM 656 C C . GLN A 1 83 ? -1.852 9.604 -3.300 1.00 76.44 83 GLN A C 1
ATOM 658 O O . GLN A 1 83 ? -0.932 9.400 -4.090 1.00 76.44 83 GLN A O 1
ATOM 663 N N . ASP A 1 84 ? -2.339 8.661 -2.494 1.00 77.31 84 ASP A N 1
ATOM 664 C CA . ASP A 1 84 ? -1.835 7.286 -2.465 1.00 77.31 84 ASP A CA 1
ATOM 665 C C . ASP A 1 84 ? -1.996 6.602 -3.826 1.00 77.31 84 ASP A C 1
ATOM 667 O O . ASP A 1 84 ? -1.058 5.974 -4.318 1.00 77.31 84 ASP A O 1
ATOM 671 N N . LEU A 1 85 ? -3.144 6.771 -4.492 1.00 74.75 85 LEU A N 1
ATOM 672 C CA . LEU A 1 85 ? -3.352 6.213 -5.831 1.00 74.75 85 LEU A CA 1
ATOM 673 C C . LEU A 1 85 ? -2.419 6.832 -6.877 1.00 74.75 85 LEU A C 1
ATOM 675 O O . LEU A 1 85 ? -1.910 6.114 -7.733 1.00 74.75 85 LEU A O 1
ATOM 679 N N . PHE A 1 86 ? -2.187 8.145 -6.819 1.00 77.12 86 PHE A N 1
ATOM 680 C CA . PHE A 1 86 ? -1.233 8.814 -7.706 1.00 77.12 86 PHE A CA 1
ATOM 681 C C . PHE A 1 86 ? 0.216 8.403 -7.443 1.00 77.12 86 PHE A C 1
ATOM 683 O O . PHE A 1 86 ? 1.024 8.475 -8.359 1.00 77.12 86 PHE A O 1
ATOM 690 N N . TRP A 1 87 ? 0.560 8.016 -6.215 1.00 76.19 87 TRP A N 1
ATOM 691 C CA . TRP A 1 87 ? 1.904 7.541 -5.881 1.00 76.19 87 TRP A CA 1
ATOM 692 C C . TRP A 1 87 ? 2.130 6.083 -6.280 1.00 76.19 87 TRP A C 1
ATOM 694 O O . TRP A 1 87 ? 3.255 5.668 -6.546 1.00 76.19 87 TRP A O 1
ATOM 704 N N . TYR A 1 88 ? 1.052 5.305 -6.289 1.00 72.00 88 TYR A N 1
ATOM 705 C CA . TYR A 1 88 ? 1.065 3.886 -6.609 1.00 72.00 88 TYR A CA 1
ATOM 706 C C . TYR A 1 88 ? 1.124 3.588 -8.114 1.00 72.00 88 TYR A C 1
ATOM 708 O O . TYR A 1 88 ? 1.546 2.497 -8.495 1.00 72.00 88 TYR A O 1
ATOM 716 N N . VAL A 1 89 ? 0.673 4.524 -8.957 1.00 69.62 89 VAL A N 1
ATOM 717 C CA . VAL A 1 89 ? 0.562 4.392 -10.422 1.00 69.62 89 VAL A CA 1
ATOM 718 C C . VAL A 1 89 ? 1.583 5.265 -11.129 1.00 69.62 89 VAL A C 1
ATOM 720 O O . VAL A 1 89 ? 2.259 4.735 -12.037 1.00 69.62 89 VAL A O 1
#

Sequence (89 aa):
MSPYFSFLLGCLIGVLMTLLIEIVIQANRDTGIQIVEKPPELFGTVRQKVGCEFISDLPYHPGLVKKVLHRMDLEKYTILDLQDLFWYV

Secondary structure (DSSP, 8-state):
--HHHHHHHHHHHHHHHHHHHHHHHHHHHHTT--------HHHHHHHHHHT-SSGGGGGG-HHHHHHHHHHS-GGGS-HHHHHHHHHH-

Foldseek 3Di:
DDPVVVVVVVVVVVVVVVVVVVVVVVCCVVVPPPPPPPLPVLLVQLCVQLVHPDSLCCVVCVVSSVVSVVVDPCVPDDPVSVVVSVVSD